Protein AF-A0AAV3YSV5-F1 (afdb_monomer)

Foldseek 3Di:
DCVPDVVLVVQLVVQLVVQLVVPPDDPDPVVNVVSNVCSNVVSCPVRPDDPQDDDPDPLDDPVLSV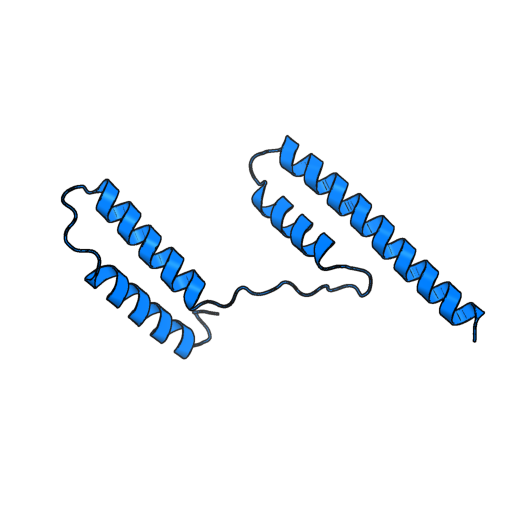LVVVLVVCPPPPVSNVVSVVVSVVSSVVSVVVVVVVVVVVVVVD

Radius of gyration: 22.0 Å; Cα contacts (8 Å, |Δi|>4): 54; chains: 1; bounding box: 45×30×64 Å

Secondary structure (DSSP, 8-state):
-TTT-HHHHHHHHHHHHHHHHHS---SSHHHHHHHHHHHHHHHHHHHS---PPPPSSTT--HHHHHHHH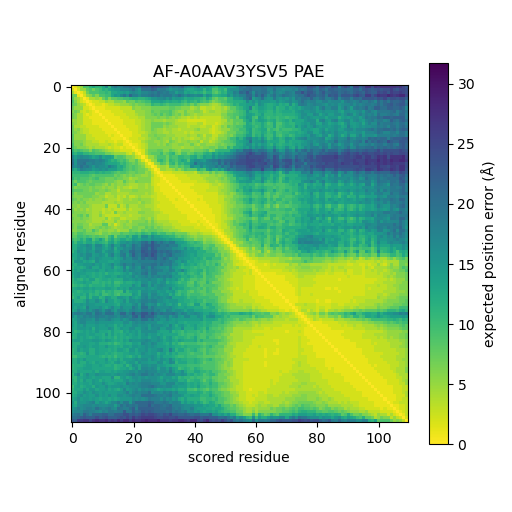HHHHTTT-HHHHHHHHHHHHHHHHHHHHHHHHHHHHHHHT-

Str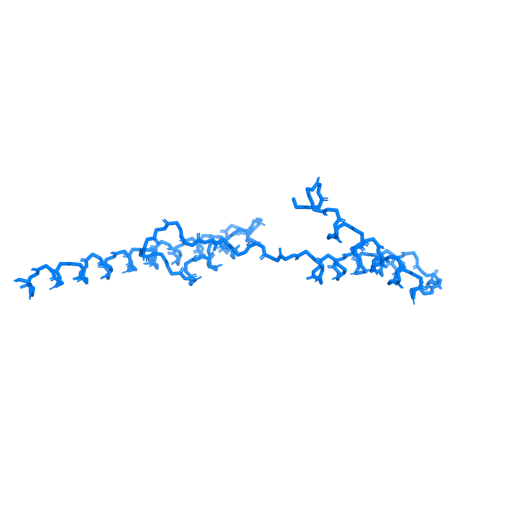ucture (mmCIF, N/CA/C/O backbone):
data_AF-A0AAV3YSV5-F1
#
_entry.id   AF-A0AAV3YSV5-F1
#
loop_
_atom_site.group_PDB
_atom_site.id
_atom_site.type_symbol
_atom_site.label_atom_id
_atom_site.label_alt_id
_atom_site.label_comp_id
_atom_site.label_asym_id
_atom_site.label_entity_id
_atom_site.label_seq_id
_atom_site.pdbx_PDB_ins_code
_atom_site.Cartn_x
_atom_site.Cartn_y
_atom_site.Cartn_z
_atom_site.occupancy
_atom_site.B_iso_or_equiv
_atom_site.auth_seq_id
_atom_site.auth_comp_id
_atom_site.auth_asym_id
_atom_site.auth_atom_id
_atom_site.pdbx_PDB_model_num
ATOM 1 N N . MET A 1 1 ? -1.281 -15.188 -7.408 1.00 56.19 1 MET A N 1
ATOM 2 C CA . MET A 1 1 ? -2.159 -14.420 -8.317 1.00 56.19 1 MET A CA 1
ATOM 3 C C . MET A 1 1 ? -1.900 -14.809 -9.767 1.00 56.19 1 MET A C 1
ATOM 5 O O . MET A 1 1 ? -2.629 -15.665 -10.239 1.00 56.19 1 MET A O 1
ATOM 9 N N . LEU A 1 2 ? -0.838 -14.340 -10.440 1.00 55.50 2 LEU A N 1
ATOM 10 C CA . LEU A 1 2 ? -0.535 -14.770 -11.827 1.00 55.50 2 LEU A CA 1
ATOM 11 C C . LEU A 1 2 ? -0.212 -16.269 -11.967 1.00 55.50 2 LEU A C 1
ATOM 13 O O . LEU A 1 2 ? -0.590 -16.896 -12.947 1.00 55.50 2 LEU A O 1
ATOM 17 N N . LYS A 1 3 ? 0.432 -16.870 -10.957 1.00 59.22 3 LYS A N 1
ATOM 18 C CA . LYS A 1 3 ? 0.690 -18.324 -10.905 1.00 59.22 3 LYS A CA 1
ATOM 19 C C . LYS A 1 3 ? -0.566 -19.170 -10.640 1.00 59.22 3 LYS A C 1
ATOM 21 O O . LYS A 1 3 ? -0.483 -20.387 -10.672 1.00 59.22 3 LYS A O 1
ATOM 26 N N . THR A 1 4 ? -1.69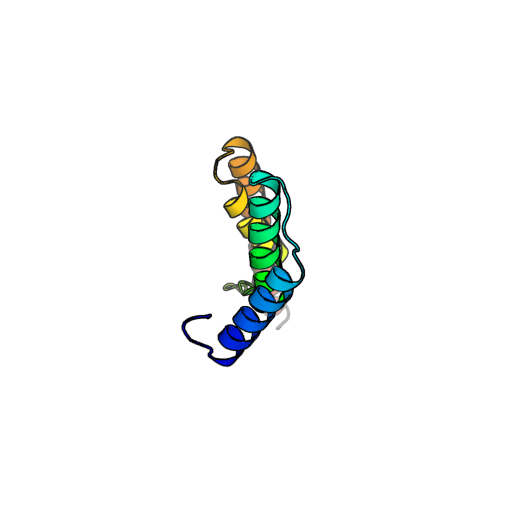1 -18.538 -10.303 1.00 66.31 4 THR A N 1
ATOM 27 C CA . THR A 1 4 ? -2.862 -19.205 -9.706 1.00 66.31 4 THR A CA 1
ATOM 28 C C . THR A 1 4 ? -4.150 -18.964 -10.495 1.00 66.31 4 THR A C 1
ATOM 30 O O . THR A 1 4 ? -5.071 -19.762 -10.391 1.00 66.31 4 THR A O 1
ATOM 33 N N . ASN A 1 5 ? -4.232 -17.878 -11.272 1.00 78.62 5 ASN A N 1
ATOM 34 C CA . ASN A 1 5 ? -5.407 -17.511 -12.058 1.00 78.62 5 ASN A CA 1
ATOM 35 C C . ASN A 1 5 ? -5.040 -17.427 -13.547 1.00 78.62 5 ASN A C 1
ATOM 37 O O . ASN A 1 5 ? -4.397 -16.473 -13.992 1.00 78.62 5 ASN A O 1
ATOM 41 N N . GLN A 1 6 ? -5.452 -18.452 -14.292 1.00 81.12 6 GLN A N 1
ATOM 42 C CA . GLN A 1 6 ? -5.137 -18.626 -15.707 1.00 81.12 6 GLN A CA 1
ATOM 43 C C . GLN A 1 6 ? -5.722 -17.506 -16.584 1.00 81.12 6 GLN A C 1
ATOM 45 O O . GLN A 1 6 ? -5.017 -16.968 -17.431 1.00 81.12 6 GLN A O 1
ATOM 50 N N . THR A 1 7 ? -6.943 -17.053 -16.304 1.00 84.44 7 THR A N 1
ATOM 51 C CA . THR A 1 7 ? -7.597 -15.973 -17.059 1.00 84.44 7 THR A CA 1
ATOM 52 C C . THR A 1 7 ? -6.879 -14.629 -16.911 1.00 84.44 7 THR A C 1
ATOM 54 O O . THR A 1 7 ? -6.737 -13.888 -17.879 1.00 84.44 7 THR A O 1
ATOM 57 N N . ILE A 1 8 ? -6.399 -14.299 -15.706 1.00 82.31 8 ILE A N 1
ATOM 58 C CA . ILE A 1 8 ? -5.607 -13.076 -15.472 1.00 82.31 8 ILE A CA 1
ATOM 59 C C . ILE A 1 8 ? -4.282 -13.156 -16.240 1.00 82.31 8 ILE A C 1
ATOM 61 O O . ILE A 1 8 ? -3.845 -12.168 -16.823 1.00 82.31 8 ILE A O 1
ATOM 65 N N . ARG A 1 9 ? -3.656 -14.337 -16.278 1.00 84.06 9 ARG A N 1
ATOM 66 C CA . ARG A 1 9 ? -2.407 -14.553 -17.014 1.00 84.06 9 ARG A CA 1
ATOM 67 C C . ARG A 1 9 ? -2.587 -14.353 -18.520 1.00 84.06 9 ARG A C 1
ATOM 69 O O . ARG A 1 9 ? -1.793 -13.639 -19.122 1.00 84.06 9 ARG A O 1
ATOM 76 N N . GLU A 1 10 ? -3.618 -14.954 -19.105 1.00 86.31 10 GLU A N 1
ATOM 77 C CA . GLU A 1 10 ? -3.909 -14.855 -20.542 1.00 86.31 10 GLU A CA 1
ATOM 78 C C . GLU A 1 10 ? -4.216 -13.407 -20.948 1.00 86.31 10 GLU A C 1
ATOM 80 O O . GLU A 1 10 ? -3.633 -12.897 -21.902 1.00 86.31 10 GLU A O 1
ATOM 85 N N . LYS A 1 11 ? -5.044 -12.699 -20.166 1.00 86.12 11 LYS A N 1
ATOM 86 C CA . LYS A 1 11 ? -5.339 -11.275 -20.401 1.00 86.12 11 LYS A CA 1
ATOM 87 C C . LYS A 1 11 ? -4.095 -10.395 -20.323 1.00 86.12 11 LYS A C 1
ATOM 89 O O . LYS A 1 11 ? -3.910 -9.531 -21.174 1.00 86.12 11 LYS A O 1
ATOM 94 N N . TYR A 1 12 ? -3.243 -10.621 -19.324 1.00 85.69 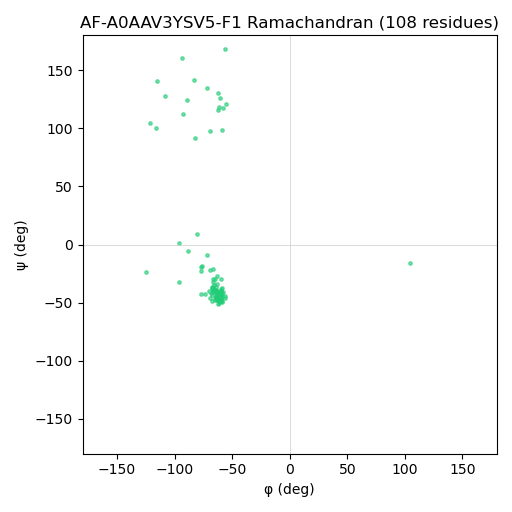12 TYR A N 1
ATOM 95 C CA . TYR A 1 12 ? -1.990 -9.885 -19.173 1.00 85.69 12 TYR A CA 1
ATOM 96 C C . TYR A 1 12 ? -1.064 -10.116 -20.370 1.00 85.69 12 TYR A C 1
ATOM 98 O O . TYR A 1 12 ? -0.528 -9.159 -20.917 1.00 85.69 12 TYR A O 1
ATOM 106 N N . GLN A 1 13 ? -0.922 -11.367 -20.814 1.00 86.94 13 GLN A N 1
ATOM 107 C CA . GLN A 1 13 ? -0.081 -11.710 -21.959 1.00 86.94 13 GLN A CA 1
ATOM 108 C C . GLN A 1 13 ? -0.566 -11.040 -23.250 1.00 86.94 13 GLN A C 1
ATOM 110 O O . GLN A 1 13 ? 0.248 -10.461 -23.962 1.00 86.94 13 GLN A O 1
ATOM 115 N N . ILE A 1 14 ? -1.875 -11.067 -23.521 1.00 87.62 14 ILE A N 1
ATOM 116 C CA . ILE A 1 14 ? -2.460 -10.400 -24.693 1.00 87.62 14 ILE A CA 1
ATOM 117 C C . ILE A 1 14 ? -2.222 -8.888 -24.628 1.00 87.62 14 ILE A C 1
ATOM 119 O O . ILE A 1 14 ? -1.800 -8.292 -25.612 1.00 87.62 14 ILE A O 1
ATOM 123 N N . LEU A 1 15 ? -2.443 -8.257 -23.471 1.00 86.75 15 LEU A N 1
ATOM 124 C CA . LEU A 1 15 ? -2.263 -6.809 -23.329 1.00 86.75 15 LEU A CA 1
ATOM 125 C C . LEU A 1 15 ? -0.805 -6.372 -23.472 1.00 86.75 15 LEU A C 1
ATOM 127 O O . LEU A 1 15 ? -0.549 -5.368 -24.129 1.00 86.75 15 LEU A O 1
ATOM 131 N N . VAL A 1 16 ? 0.147 -7.120 -22.906 1.00 86.12 16 VAL A N 1
ATOM 132 C CA . VAL A 1 16 ? 1.579 -6.844 -23.103 1.00 86.12 16 VAL A CA 1
ATOM 133 C C . VAL A 1 16 ? 1.950 -6.992 -24.574 1.00 86.12 16 VAL A C 1
ATOM 135 O O . VAL A 1 16 ? 2.606 -6.105 -25.107 1.00 86.12 16 VAL A O 1
ATOM 138 N N . GLN A 1 17 ? 1.503 -8.065 -25.233 1.00 85.06 17 GLN A N 1
ATOM 139 C CA . GLN A 1 17 ? 1.795 -8.301 -26.645 1.00 85.06 17 GLN A CA 1
ATOM 140 C C . GLN A 1 17 ? 1.240 -7.176 -27.526 1.00 85.06 17 GLN A C 1
ATOM 142 O O . GLN A 1 17 ? 1.987 -6.585 -28.295 1.00 85.06 17 GLN A O 1
ATOM 147 N N . ASN A 1 18 ? -0.029 -6.803 -27.339 1.00 84.94 18 ASN A N 1
ATOM 148 C CA . ASN A 1 18 ? -0.661 -5.719 -28.091 1.00 84.94 18 ASN A CA 1
ATOM 149 C C . ASN A 1 18 ? 0.042 -4.373 -27.866 1.00 84.94 18 ASN A C 1
ATOM 151 O O . ASN A 1 18 ? 0.232 -3.608 -28.808 1.00 84.94 18 ASN A O 1
ATOM 155 N N . LYS A 1 19 ? 0.426 -4.065 -26.618 1.00 81.50 19 LYS A N 1
ATOM 156 C CA . LYS A 1 19 ? 1.160 -2.831 -26.306 1.00 81.50 19 LYS A CA 1
ATOM 157 C C . LYS A 1 19 ? 2.551 -2.838 -26.919 1.00 81.50 19 LYS A C 1
ATOM 159 O O . LYS A 1 19 ? 2.979 -1.809 -27.413 1.00 81.50 19 LYS A O 1
ATOM 164 N N . PHE A 1 20 ? 3.230 -3.979 -26.914 1.00 80.88 20 PHE A N 1
ATOM 165 C CA . PHE A 1 20 ? 4.550 -4.113 -27.514 1.00 80.88 20 PHE A CA 1
ATOM 166 C C . PHE A 1 20 ? 4.504 -4.008 -29.042 1.00 80.88 20 PHE A C 1
ATOM 168 O O . PHE A 1 20 ? 5.312 -3.299 -29.616 1.00 80.88 20 PHE A O 1
ATOM 175 N N . GLU A 1 21 ? 3.521 -4.621 -29.700 1.00 81.00 21 GLU A N 1
ATOM 176 C CA . GLU A 1 21 ? 3.320 -4.494 -31.152 1.00 81.00 21 GLU A CA 1
ATOM 177 C C . GLU A 1 21 ? 2.957 -3.062 -31.581 1.00 81.00 21 GLU A C 1
ATOM 179 O O . GLU A 1 21 ? 3.292 -2.642 -32.686 1.00 81.00 21 GLU A O 1
ATOM 184 N N . ALA A 1 22 ? 2.292 -2.296 -30.710 1.00 76.12 22 ALA A N 1
ATOM 185 C CA . ALA A 1 22 ? 1.991 -0.883 -30.942 1.00 76.12 22 ALA A CA 1
ATOM 186 C C . ALA A 1 22 ? 3.204 0.044 -30.728 1.00 76.12 22 ALA A C 1
ATOM 188 O O . ALA A 1 22 ? 3.203 1.181 -31.206 1.00 76.12 22 ALA A O 1
ATOM 189 N N . LEU A 1 23 ? 4.230 -0.422 -30.012 1.00 71.81 23 LEU A N 1
ATOM 190 C CA . LEU A 1 23 ? 5.504 0.267 -29.867 1.00 71.81 23 LEU A CA 1
ATOM 191 C C . LEU A 1 23 ? 6.348 -0.066 -31.102 1.00 71.81 23 LEU A C 1
ATOM 193 O O . LEU A 1 23 ? 7.037 -1.078 -31.138 1.00 71.81 23 LEU A O 1
ATOM 197 N N . GLY A 1 24 ? 6.253 0.767 -32.140 1.00 69.06 24 GLY A N 1
ATOM 198 C CA . GLY A 1 24 ? 7.101 0.636 -33.330 1.00 69.06 24 GLY A CA 1
ATOM 199 C C . GLY A 1 24 ? 8.598 0.675 -32.993 1.00 69.06 24 GLY A C 1
ATOM 200 O O . GLY A 1 24 ? 8.984 1.045 -31.881 1.00 69.06 24 GLY A O 1
ATOM 201 N N . ASP A 1 25 ? 9.443 0.322 -33.965 1.00 69.31 25 ASP A N 1
ATOM 202 C CA . ASP A 1 25 ? 10.900 0.319 -33.806 1.00 69.31 25 ASP A CA 1
ATOM 203 C C . ASP A 1 25 ? 11.404 1.726 -33.440 1.00 69.31 25 ASP A C 1
ATOM 205 O O . ASP A 1 25 ? 11.554 2.599 -34.294 1.00 69.31 25 ASP A O 1
ATOM 209 N N . ALA A 1 26 ? 11.643 1.972 -32.150 1.00 66.38 26 ALA A N 1
ATOM 210 C CA . ALA A 1 26 ? 12.318 3.187 -31.717 1.00 66.38 26 ALA A CA 1
ATOM 211 C C . ALA A 1 26 ? 13.801 3.080 -32.098 1.00 66.38 26 ALA A C 1
ATOM 213 O O . ALA A 1 26 ? 14.420 2.040 -31.881 1.00 66.38 26 ALA A O 1
ATOM 214 N N . GLU A 1 27 ? 14.374 4.144 -32.661 1.00 67.12 27 GLU A N 1
ATOM 215 C CA . GLU A 1 27 ? 15.771 4.154 -33.126 1.00 67.12 27 GLU A CA 1
ATOM 216 C C . GLU A 1 27 ? 16.786 4.110 -31.968 1.00 67.12 27 GLU A C 1
ATOM 218 O O . GLU A 1 27 ? 17.929 3.694 -32.154 1.00 67.12 27 GLU A O 1
ATOM 223 N N . GLU A 1 28 ? 16.368 4.508 -30.762 1.00 81.12 28 GLU A N 1
ATOM 224 C CA . GLU A 1 28 ? 17.216 4.614 -29.574 1.00 81.12 28 GLU A CA 1
ATOM 225 C C . GLU A 1 28 ? 16.908 3.509 -28.549 1.00 81.12 28 GLU A C 1
ATOM 227 O O . GLU A 1 28 ? 15.762 3.321 -28.130 1.00 81.12 28 GLU A O 1
ATOM 232 N N . VAL A 1 29 ? 17.949 2.793 -28.111 1.00 81.38 29 VAL A N 1
ATOM 233 C CA . VAL A 1 29 ? 17.857 1.636 -27.200 1.00 81.38 29 VAL A CA 1
ATOM 234 C C . VAL A 1 29 ? 17.255 2.020 -25.842 1.00 81.38 29 VAL A C 1
ATOM 236 O O . VAL A 1 29 ? 16.399 1.303 -25.323 1.00 81.38 29 VAL A O 1
ATOM 239 N N . GLU A 1 30 ? 17.632 3.168 -25.279 1.00 84.94 30 GLU A N 1
ATOM 240 C CA . GLU A 1 30 ? 17.046 3.701 -24.043 1.00 84.94 30 GLU A CA 1
ATOM 241 C C . GLU A 1 30 ? 15.538 3.944 -24.174 1.00 84.94 30 GLU A C 1
ATOM 243 O O . GLU A 1 30 ? 14.770 3.618 -23.264 1.00 84.94 30 GLU A O 1
ATOM 248 N N . GLN A 1 31 ? 15.096 4.460 -25.322 1.00 81.25 31 GLN A N 1
ATOM 249 C CA . GLN A 1 31 ? 13.680 4.697 -25.575 1.00 81.25 31 GLN A CA 1
ATOM 250 C C . GLN A 1 31 ? 12.921 3.376 -25.743 1.00 81.25 31 GLN A C 1
ATOM 252 O O . GLN A 1 31 ? 11.822 3.232 -25.207 1.00 81.25 31 GLN A O 1
ATOM 257 N N . GLN A 1 32 ? 13.512 2.385 -26.421 1.00 80.75 32 GLN 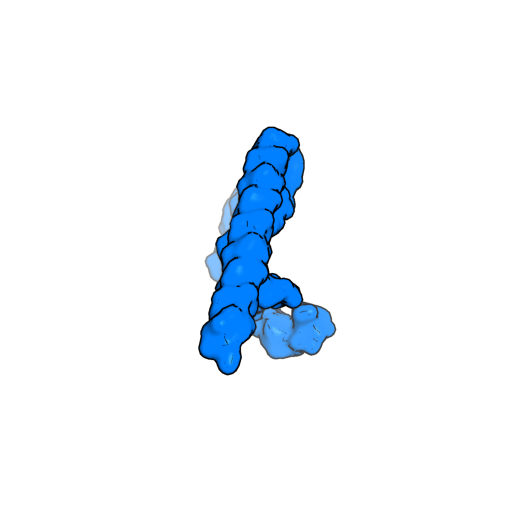A N 1
ATOM 258 C CA . GLN A 1 32 ? 12.957 1.027 -26.500 1.00 80.75 32 GLN A CA 1
ATOM 259 C C . GLN A 1 32 ? 12.794 0.408 -25.109 1.00 80.75 32 GLN A C 1
ATOM 261 O O . GLN A 1 32 ? 11.764 -0.200 -24.812 1.00 80.75 32 GLN A O 1
ATOM 266 N N . TRP A 1 33 ? 13.786 0.589 -24.236 1.00 85.19 33 TRP A N 1
ATOM 267 C CA . TRP A 1 33 ? 13.745 0.072 -22.874 1.00 85.19 33 TRP A CA 1
ATOM 268 C C . TRP A 1 33 ? 12.645 0.724 -22.033 1.00 85.19 33 TRP A C 1
ATOM 270 O O . TRP A 1 33 ? 11.885 0.017 -21.364 1.00 85.19 33 TRP A O 1
ATOM 280 N N . GLU A 1 34 ? 12.514 2.052 -22.079 1.00 86.69 34 GLU A N 1
ATOM 281 C CA . GLU A 1 34 ? 11.475 2.735 -21.304 1.00 86.69 34 GLU A CA 1
ATOM 282 C C . GLU A 1 34 ? 10.073 2.406 -21.835 1.00 86.69 34 GLU A C 1
ATOM 284 O O . GLU A 1 34 ? 9.159 2.169 -21.043 1.00 86.69 34 GLU A O 1
ATOM 289 N N . ASN A 1 35 ? 9.923 2.278 -23.155 1.00 83.94 35 ASN A N 1
ATOM 290 C CA . ASN A 1 35 ? 8.689 1.828 -23.799 1.00 83.94 35 ASN A CA 1
ATOM 291 C C . ASN A 1 35 ? 8.308 0.397 -23.382 1.00 83.94 35 ASN A C 1
ATOM 293 O O . ASN A 1 35 ? 7.162 0.113 -23.035 1.00 83.94 35 AS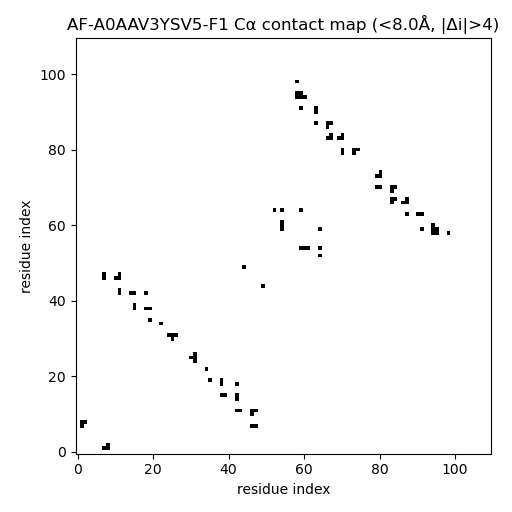N A O 1
ATOM 297 N N . PHE A 1 36 ? 9.274 -0.521 -23.364 1.00 83.88 36 PHE A N 1
ATOM 298 C CA . PHE A 1 36 ? 9.051 -1.893 -22.912 1.00 83.88 36 PHE A CA 1
ATOM 299 C C . PHE A 1 36 ? 8.609 -1.942 -21.445 1.00 83.88 36 PHE A C 1
ATOM 301 O O . PHE A 1 36 ? 7.643 -2.618 -21.074 1.00 83.88 36 PHE A O 1
ATOM 308 N N . LYS A 1 37 ? 9.304 -1.186 -20.596 1.00 89.38 37 LYS A N 1
ATOM 309 C CA . LYS A 1 37 ? 9.013 -1.092 -19.169 1.00 89.38 37 LYS A CA 1
ATOM 310 C C . LYS A 1 37 ? 7.628 -0.500 -18.913 1.00 89.38 37 LYS A C 1
ATOM 312 O O . LYS A 1 37 ? 6.898 -1.038 -18.077 1.00 89.38 37 LYS A O 1
ATOM 317 N N . SER A 1 38 ? 7.246 0.564 -19.618 1.00 87.75 38 SER A N 1
ATOM 318 C CA . SER A 1 38 ? 5.923 1.176 -19.470 1.00 87.75 38 SER A CA 1
ATOM 319 C C . SER A 1 38 ? 4.816 0.214 -19.902 1.00 87.75 38 SER A C 1
ATOM 321 O O . SER A 1 38 ? 3.880 -0.001 -19.132 1.00 87.75 38 SER A O 1
ATOM 323 N N . ALA A 1 39 ? 4.967 -0.478 -21.036 1.00 87.94 39 ALA A N 1
ATOM 324 C CA . ALA A 1 39 ? 4.000 -1.470 -21.508 1.00 87.94 39 ALA A CA 1
ATOM 325 C C . ALA A 1 39 ? 3.732 -2.572 -20.468 1.00 87.94 39 ALA A C 1
ATOM 327 O O . ALA A 1 39 ? 2.574 -2.900 -20.190 1.00 87.94 39 ALA A O 1
ATOM 328 N N . ILE A 1 40 ? 4.790 -3.098 -19.841 1.00 87.75 40 ILE A N 1
ATOM 329 C CA . ILE A 1 40 ? 4.688 -4.090 -18.761 1.00 87.75 40 ILE A CA 1
ATOM 330 C C . ILE A 1 40 ? 3.943 -3.527 -17.552 1.00 87.75 40 ILE A C 1
ATOM 332 O O . ILE A 1 40 ? 3.012 -4.161 -17.047 1.00 87.75 40 ILE A O 1
ATOM 336 N N . ILE A 1 41 ? 4.352 -2.352 -17.065 1.00 87.75 41 ILE A N 1
ATOM 337 C CA . ILE A 1 41 ? 3.785 -1.748 -15.852 1.00 87.75 41 ILE A CA 1
ATOM 338 C C . ILE A 1 41 ? 2.306 -1.428 -16.060 1.00 87.75 41 ILE A C 1
ATOM 340 O O . ILE A 1 41 ? 1.477 -1.724 -15.196 1.00 87.75 41 ILE A O 1
ATOM 344 N N . GLU A 1 42 ? 1.958 -0.862 -17.210 1.00 86.94 42 GLU A N 1
ATOM 345 C CA . GLU A 1 42 ? 0.586 -0.492 -17.507 1.00 86.94 42 GLU A CA 1
ATOM 346 C C . GLU A 1 42 ? -0.307 -1.725 -17.668 1.00 86.94 42 GLU A C 1
ATOM 348 O O . GLU A 1 42 ? -1.352 -1.795 -17.020 1.00 86.94 42 GLU A O 1
ATOM 353 N N . ALA A 1 43 ? 0.110 -2.724 -18.457 1.00 86.94 43 ALA A N 1
ATOM 354 C CA . ALA A 1 43 ? -0.639 -3.976 -18.599 1.00 86.94 43 ALA A CA 1
ATOM 355 C C . ALA A 1 43 ? -0.823 -4.679 -17.244 1.00 86.94 43 ALA A C 1
ATOM 357 O O . ALA A 1 43 ? -1.890 -5.221 -16.947 1.00 86.94 43 ALA A O 1
ATOM 358 N N . ALA A 1 44 ? 0.195 -4.632 -16.379 1.00 84.88 44 ALA A N 1
ATOM 359 C CA . ALA A 1 44 ? 0.106 -5.175 -15.031 1.00 84.88 44 ALA A CA 1
ATOM 360 C C . ALA A 1 44 ? -0.929 -4.412 -14.196 1.00 84.88 44 ALA A C 1
ATOM 362 O O . ALA A 1 44 ? -1.745 -5.037 -13.523 1.00 84.88 44 ALA A O 1
ATOM 363 N N . SER A 1 45 ? -0.926 -3.079 -14.250 1.00 84.19 45 SER A N 1
ATOM 364 C CA . SER A 1 45 ? -1.865 -2.245 -13.493 1.00 84.19 45 SER A CA 1
ATOM 365 C C . SER A 1 45 ? -3.323 -2.388 -13.943 1.00 84.19 45 SER A C 1
ATOM 367 O O . SER A 1 45 ? -4.223 -2.249 -13.116 1.00 84.19 45 SER A O 1
ATOM 369 N N . GLU A 1 46 ? -3.548 -2.700 -15.221 1.00 84.44 46 GLU A N 1
ATOM 370 C CA . GLU A 1 46 ? -4.875 -2.911 -15.801 1.00 84.44 46 GLU A CA 1
ATOM 371 C C . GLU A 1 46 ? -5.446 -4.287 -15.435 1.00 84.44 46 GLU A C 1
ATOM 373 O O . GLU A 1 46 ? -6.620 -4.418 -15.088 1.00 84.44 46 GLU A O 1
ATOM 378 N N . VAL A 1 47 ? -4.611 -5.328 -15.481 1.00 84.00 47 VAL A N 1
ATOM 379 C CA . VAL A 1 47 ? -5.075 -6.718 -15.364 1.00 84.00 47 VAL A CA 1
ATOM 380 C C . VAL A 1 47 ? -4.969 -7.266 -13.950 1.00 84.00 47 VAL A C 1
ATOM 382 O O . VAL A 1 47 ? -5.770 -8.115 -13.553 1.00 84.00 47 VAL A O 1
ATOM 385 N N . ILE A 1 48 ? -3.972 -6.827 -13.182 1.00 82.75 48 ILE A N 1
ATOM 386 C CA . ILE A 1 48 ? -3.703 -7.358 -11.849 1.00 82.75 48 ILE A CA 1
ATOM 387 C C . ILE A 1 48 ? -4.442 -6.490 -10.829 1.00 82.75 48 ILE A C 1
ATOM 389 O O . ILE A 1 48 ? -4.057 -5.341 -10.602 1.00 82.75 48 ILE A O 1
ATOM 393 N N . PRO A 1 49 ? -5.473 -7.025 -10.146 1.00 77.12 49 PRO A N 1
ATOM 394 C CA . PRO A 1 49 ? -6.174 -6.265 -9.128 1.00 77.12 49 PRO A CA 1
ATOM 395 C C . PRO A 1 49 ? -5.205 -5.909 -8.004 1.00 77.12 49 PRO A C 1
ATOM 397 O O . PRO A 1 49 ? -4.521 -6.785 -7.460 1.00 77.12 49 PRO A O 1
ATOM 400 N N . LYS A 1 50 ? -5.180 -4.634 -7.607 1.00 73.19 50 LYS A N 1
ATOM 401 C CA . LYS A 1 50 ? -4.476 -4.225 -6.390 1.00 73.19 50 LYS A CA 1
ATOM 402 C C . LYS A 1 50 ? -5.134 -4.925 -5.204 1.00 73.19 50 LYS A C 1
ATOM 404 O O . LYS A 1 50 ? -6.310 -4.702 -4.911 1.00 73.19 50 LYS A O 1
ATOM 409 N N . VAL A 1 51 ? -4.384 -5.793 -4.528 1.00 71.31 51 VAL A N 1
ATOM 410 C CA . VAL A 1 51 ? -4.854 -6.442 -3.302 1.00 71.31 51 VAL A CA 1
ATOM 411 C C . VAL A 1 51 ? -4.934 -5.369 -2.227 1.00 71.31 51 VAL A C 1
ATOM 413 O O . VAL A 1 51 ? -3.928 -5.022 -1.614 1.00 71.31 51 VAL A O 1
ATOM 416 N N . LYS A 1 52 ? -6.136 -4.830 -2.001 1.00 66.44 52 LYS A N 1
ATOM 417 C CA . LYS A 1 52 ? -6.378 -3.942 -0.865 1.00 66.44 52 LYS A CA 1
ATOM 418 C C . LYS A 1 52 ? -6.111 -4.737 0.406 1.00 66.44 52 LYS A C 1
ATOM 420 O O . LYS A 1 52 ? -6.765 -5.754 0.659 1.00 66.44 52 LYS A O 1
ATOM 425 N N . ARG A 1 53 ? -5.130 -4.299 1.195 1.00 68.25 53 ARG A N 1
ATOM 426 C CA . ARG A 1 53 ? -4.934 -4.841 2.539 1.00 68.25 53 ARG A CA 1
ATOM 427 C C . ARG A 1 53 ? -6.204 -4.550 3.327 1.00 68.25 53 ARG A C 1
ATOM 429 O O . ARG A 1 53 ? -6.670 -3.419 3.346 1.00 68.25 53 ARG A O 1
ATOM 436 N N . LYS A 1 54 ? -6.797 -5.581 3.923 1.00 70.44 54 LYS A N 1
ATOM 437 C CA . LYS A 1 54 ? -7.951 -5.403 4.806 1.00 70.44 54 LYS A CA 1
ATOM 438 C C . LYS A 1 54 ? -7.454 -5.026 6.194 1.00 70.44 54 LYS A C 1
ATOM 440 O O . LYS A 1 54 ? -6.456 -5.583 6.659 1.00 70.44 54 LYS A O 1
ATOM 445 N N . ALA A 1 55 ? -8.172 -4.127 6.860 1.00 79.12 55 ALA A N 1
ATOM 446 C CA . ALA A 1 55 ? -7.973 -3.874 8.276 1.00 79.12 55 ALA A CA 1
ATOM 447 C C . ALA A 1 55 ? -8.178 -5.187 9.044 1.00 79.12 55 ALA A C 1
ATOM 449 O O . ALA A 1 55 ? -9.249 -5.787 9.000 1.00 79.12 55 ALA A O 1
ATOM 450 N N . GLN A 1 56 ? -7.130 -5.665 9.715 1.00 79.94 56 GLN A N 1
ATOM 451 C CA . GLN A 1 56 ? -7.222 -6.871 10.545 1.00 79.94 56 GLN A CA 1
ATOM 452 C C . GLN A 1 56 ? -7.912 -6.599 11.885 1.00 79.94 56 GLN A C 1
ATOM 454 O O . GLN A 1 56 ? -8.426 -7.516 12.516 1.00 79.94 56 GLN A O 1
ATOM 459 N N . GLN A 1 57 ? -7.907 -5.341 12.327 1.00 86.69 57 GLN A N 1
ATOM 460 C CA . GLN A 1 57 ? -8.432 -4.911 13.616 1.00 86.69 57 GLN A CA 1
ATOM 461 C C . GLN A 1 57 ? -9.630 -3.988 13.406 1.00 86.69 57 GLN A C 1
ATOM 463 O O . GLN A 1 57 ? -9.599 -3.140 12.519 1.00 86.69 57 GLN A O 1
ATOM 468 N N . LYS A 1 58 ? -10.665 -4.123 14.245 1.00 88.06 58 LYS A N 1
ATOM 469 C CA . LYS A 1 58 ? -11.925 -3.360 14.121 1.00 88.06 58 LYS A CA 1
ATOM 470 C C . LYS A 1 58 ? -11.751 -1.846 14.285 1.00 88.06 58 LYS A C 1
ATOM 472 O O . LYS A 1 58 ? -12.542 -1.088 13.748 1.00 88.06 58 LYS A O 1
ATOM 477 N N . TRP A 1 59 ? -10.724 -1.431 15.021 1.00 90.38 59 TRP A N 1
ATOM 478 C CA . TRP A 1 59 ? -10.381 -0.029 15.264 1.00 90.38 59 TRP A CA 1
ATOM 479 C C . TRP A 1 59 ? -9.456 0.565 14.194 1.00 90.38 59 TRP A C 1
ATOM 481 O O . TRP A 1 59 ? -9.125 1.745 14.254 1.00 90.38 59 TRP A O 1
ATOM 491 N N . MET A 1 60 ? -8.972 -0.240 13.243 1.00 88.38 60 MET A N 1
ATOM 492 C CA . MET A 1 60 ? -8.005 0.217 12.251 1.00 88.38 60 MET A CA 1
ATOM 493 C C . MET A 1 60 ? -8.726 0.789 11.032 1.00 88.38 60 MET A C 1
ATOM 495 O O . MET A 1 60 ? -9.547 0.115 10.414 1.00 88.38 60 MET A O 1
ATOM 499 N N . THR A 1 61 ? -8.400 2.032 10.691 1.00 89.44 61 THR A N 1
ATOM 500 C CA . THR A 1 61 ? -9.015 2.780 9.591 1.00 89.44 61 THR A CA 1
ATOM 501 C C . THR A 1 61 ? -8.220 2.637 8.292 1.00 89.44 61 THR A C 1
ATOM 503 O O . THR A 1 61 ? -7.026 2.322 8.304 1.00 89.44 61 THR A O 1
ATOM 506 N N . ASP A 1 62 ? -8.863 2.926 7.157 1.00 87.38 62 ASP A N 1
ATOM 507 C CA . ASP A 1 62 ? -8.196 2.963 5.847 1.00 87.38 62 ASP A CA 1
ATOM 508 C C . ASP A 1 62 ? -7.062 4.003 5.801 1.00 87.38 62 ASP A C 1
ATOM 510 O O . ASP A 1 62 ? -6.052 3.796 5.132 1.00 87.38 62 ASP A O 1
ATOM 514 N N . GLU A 1 63 ? -7.178 5.091 6.569 1.00 89.38 63 GLU A N 1
ATOM 515 C CA . GLU A 1 63 ? -6.119 6.096 6.715 1.00 89.38 63 GLU A CA 1
ATOM 516 C C . GLU A 1 63 ? -4.835 5.481 7.295 1.00 89.38 63 GLU A C 1
ATOM 518 O O . GLU A 1 63 ? -3.746 5.688 6.757 1.00 89.38 63 GLU A O 1
ATOM 523 N N . ILE A 1 64 ? -4.955 4.671 8.354 1.00 91.81 64 ILE A N 1
ATOM 524 C CA . ILE A 1 64 ? -3.813 3.974 8.963 1.00 91.81 64 ILE A CA 1
ATOM 525 C C . ILE A 1 64 ? -3.181 3.006 7.959 1.00 91.81 64 ILE A C 1
ATOM 527 O O . ILE A 1 64 ? -1.955 2.936 7.857 1.00 91.81 64 ILE A O 1
ATOM 531 N N . LEU A 1 65 ? -4.002 2.271 7.205 1.00 91.00 65 LEU A N 1
ATOM 532 C CA . LEU A 1 65 ? -3.520 1.326 6.196 1.00 91.00 65 LEU A CA 1
ATOM 533 C C . LEU A 1 65 ? -2.726 2.028 5.090 1.00 91.00 65 LEU A C 1
ATOM 535 O O . LEU A 1 65 ? -1.641 1.561 4.737 1.00 91.00 65 LEU A O 1
ATOM 539 N N . ASN A 1 66 ? -3.222 3.165 4.602 1.00 90.44 66 ASN A N 1
ATOM 540 C CA . ASN A 1 66 ? -2.539 3.969 3.591 1.00 90.44 66 ASN A CA 1
ATOM 541 C C . ASN A 1 66 ? -1.207 4.521 4.118 1.00 90.44 66 ASN A C 1
ATOM 543 O O . ASN A 1 66 ? -0.190 4.423 3.435 1.00 90.44 66 ASN A O 1
ATOM 547 N N . LEU A 1 67 ? -1.169 5.019 5.361 1.00 92.06 67 LEU A N 1
ATOM 548 C CA . LEU A 1 67 ? 0.074 5.489 5.986 1.00 92.06 67 LEU A CA 1
ATOM 549 C C . LEU A 1 67 ? 1.096 4.358 6.176 1.00 92.06 67 LEU A C 1
ATOM 551 O O . LEU A 1 67 ? 2.299 4.563 6.010 1.00 92.06 67 LEU A O 1
ATOM 555 N N . MET A 1 68 ? 0.647 3.143 6.505 1.00 89.75 68 MET A N 1
ATOM 556 C CA . MET A 1 68 ? 1.530 1.974 6.578 1.00 89.75 68 MET A CA 1
ATOM 557 C C . MET A 1 68 ? 2.108 1.594 5.209 1.00 89.75 68 MET A C 1
ATOM 559 O O . MET A 1 68 ? 3.250 1.134 5.140 1.00 89.75 68 MET A O 1
ATOM 563 N N . GLU A 1 69 ? 1.336 1.769 4.137 1.00 89.69 69 GLU A N 1
ATOM 564 C CA . GLU A 1 69 ? 1.785 1.538 2.764 1.00 89.69 69 GLU A CA 1
ATOM 565 C C . GLU A 1 69 ? 2.808 2.601 2.338 1.00 89.69 69 GLU A C 1
ATOM 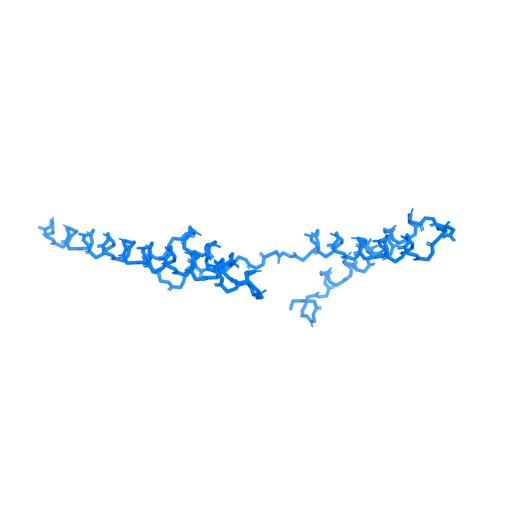567 O O . GLU A 1 69 ? 3.901 2.253 1.889 1.00 89.69 69 GLU A O 1
ATOM 572 N N . GLU A 1 70 ? 2.529 3.879 2.615 1.00 89.81 70 GLU A N 1
ATOM 573 C CA . GLU A 1 70 ? 3.457 4.989 2.374 1.00 89.81 70 GLU A CA 1
ATOM 574 C C . GLU A 1 70 ? 4.782 4.799 3.127 1.00 89.81 70 GLU A C 1
ATOM 576 O O . GLU A 1 70 ? 5.861 5.003 2.565 1.00 89.81 70 GLU A O 1
ATOM 581 N N . ARG A 1 71 ? 4.721 4.319 4.377 1.00 91.69 71 ARG A N 1
ATOM 582 C CA . ARG A 1 71 ? 5.912 3.979 5.165 1.00 91.69 71 ARG A CA 1
ATOM 583 C C . ARG A 1 71 ? 6.760 2.907 4.480 1.00 91.69 71 ARG A C 1
ATOM 585 O O . ARG A 1 71 ? 7.982 3.001 4.503 1.00 91.69 71 ARG A O 1
ATOM 592 N N . GLY A 1 72 ? 6.125 1.900 3.875 1.00 87.19 72 GLY A N 1
ATOM 593 C CA . GLY A 1 72 ? 6.813 0.853 3.115 1.00 87.19 72 GLY A CA 1
ATOM 594 C C . GLY A 1 72 ? 7.484 1.377 1.842 1.00 87.19 72 GLY A C 1
ATOM 595 O O . GLY A 1 72 ? 8.546 0.891 1.465 1.00 87.19 72 GLY A O 1
ATOM 596 N N . CYS A 1 73 ? 6.913 2.403 1.210 1.00 88.31 73 CYS A N 1
ATOM 597 C CA . CYS A 1 73 ? 7.507 3.073 0.051 1.00 88.31 73 CYS A CA 1
ATOM 598 C C . CYS A 1 73 ? 8.656 4.024 0.423 1.00 88.31 73 CYS A C 1
ATOM 600 O O . CYS A 1 73 ? 9.460 4.373 -0.436 1.00 88.31 73 CYS A O 1
ATOM 602 N N . ALA A 1 74 ? 8.766 4.438 1.688 1.00 88.62 74 ALA A N 1
ATOM 603 C CA . ALA A 1 74 ? 9.842 5.305 2.177 1.00 88.62 74 ALA A CA 1
ATOM 604 C C . ALA A 1 74 ? 11.162 4.559 2.471 1.00 88.62 74 ALA A C 1
ATOM 606 O O . ALA A 1 74 ? 12.090 5.146 3.033 1.00 88.62 74 ALA A O 1
ATOM 607 N N . ASN A 1 75 ? 11.268 3.278 2.097 1.00 74.12 75 ASN A N 1
ATOM 608 C CA . ASN A 1 75 ? 12.497 2.499 2.231 1.00 74.12 75 ASN A CA 1
ATOM 609 C C . ASN A 1 75 ? 13.659 3.209 1.510 1.00 74.12 75 ASN A C 1
ATOM 611 O O . ASN A 1 75 ? 13.592 3.462 0.311 1.00 74.12 75 ASN A O 1
ATOM 615 N N . GLY A 1 76 ? 14.719 3.543 2.251 1.00 81.25 76 GLY A N 1
ATOM 616 C CA . GLY A 1 76 ? 15.886 4.275 1.737 1.00 81.25 76 GLY A CA 1
ATOM 617 C C . GLY A 1 76 ? 15.959 5.749 2.151 1.00 81.25 76 GLY A C 1
ATOM 618 O O . GLY A 1 76 ? 17.042 6.323 2.105 1.00 81.25 76 GLY A O 1
ATOM 619 N N . ASN A 1 77 ? 14.867 6.349 2.643 1.00 91.12 77 ASN A N 1
ATOM 620 C CA . ASN A 1 77 ? 14.892 7.672 3.274 1.00 91.12 77 ASN A CA 1
ATOM 621 C C . ASN A 1 77 ? 14.495 7.559 4.753 1.00 91.12 77 ASN A C 1
ATOM 623 O O . ASN A 1 77 ? 13.314 7.481 5.097 1.00 91.12 77 ASN A O 1
ATOM 627 N N . LYS A 1 78 ? 15.506 7.559 5.629 1.00 92.88 78 LYS A N 1
ATOM 628 C CA . LYS A 1 78 ? 15.329 7.372 7.076 1.00 92.88 78 LYS A CA 1
ATOM 629 C C . LYS A 1 78 ? 14.441 8.447 7.704 1.00 92.88 78 LYS A C 1
ATOM 631 O O . LYS A 1 78 ? 13.553 8.117 8.481 1.00 92.88 78 LYS A O 1
ATOM 636 N N . GLU A 1 79 ? 14.648 9.710 7.346 1.00 93.44 79 GLU A N 1
ATOM 637 C CA . GLU A 1 79 ? 13.893 10.824 7.920 1.00 93.44 79 GLU A CA 1
ATOM 638 C C . GLU A 1 79 ? 12.409 10.733 7.548 1.00 93.44 79 GLU A C 1
ATOM 640 O O . GLU A 1 79 ? 11.536 10.773 8.418 1.00 93.44 79 GLU A O 1
ATOM 645 N N . LYS A 1 80 ? 12.114 10.506 6.263 1.00 92.81 80 LYS A N 1
ATOM 646 C CA . LYS A 1 80 ? 10.739 10.324 5.786 1.00 92.81 80 LYS A CA 1
ATOM 647 C C . LYS A 1 80 ? 10.079 9.108 6.440 1.00 92.81 80 LYS A C 1
ATOM 649 O O . LYS A 1 80 ? 8.921 9.181 6.851 1.00 92.81 80 LYS A O 1
ATOM 654 N N . TYR A 1 81 ? 10.815 8.005 6.578 1.00 95.00 81 TYR A N 1
ATOM 655 C CA . TYR A 1 81 ? 10.327 6.812 7.263 1.00 95.00 81 TYR A CA 1
ATOM 656 C C . TYR A 1 81 ? 9.945 7.110 8.719 1.00 95.00 81 TYR A C 1
ATOM 658 O O . TYR A 1 81 ? 8.850 6.746 9.146 1.00 95.00 81 TYR A O 1
ATOM 666 N N . GLU A 1 82 ? 10.810 7.790 9.476 1.00 94.44 82 GLU A N 1
ATOM 667 C CA . GLU A 1 82 ? 10.557 8.142 10.878 1.00 94.44 82 GLU A CA 1
ATOM 668 C C . GLU A 1 82 ? 9.360 9.087 11.028 1.00 94.44 82 GLU A C 1
ATOM 670 O O . GLU A 1 82 ? 8.520 8.882 11.909 1.00 94.44 82 GLU A O 1
ATOM 675 N N . GLN A 1 83 ? 9.231 10.079 10.14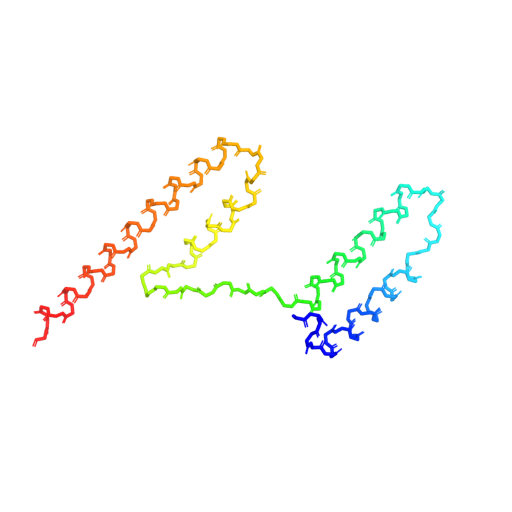4 1.00 95.00 83 GLN A N 1
ATOM 676 C CA . GLN A 1 83 ? 8.087 10.992 10.132 1.00 95.00 83 GLN A CA 1
ATOM 677 C C . GLN A 1 83 ? 6.767 10.241 9.908 1.00 95.00 83 GLN A C 1
ATOM 679 O O . GLN A 1 83 ? 5.810 10.427 10.664 1.00 95.00 83 GLN A O 1
ATOM 684 N N . ILE A 1 84 ? 6.711 9.355 8.908 1.00 95.25 84 ILE A N 1
ATOM 685 C CA . ILE A 1 84 ? 5.510 8.554 8.634 1.00 95.25 84 ILE A CA 1
ATOM 686 C C . ILE A 1 84 ? 5.258 7.566 9.779 1.00 95.25 84 ILE A C 1
ATOM 688 O O . ILE A 1 84 ? 4.115 7.365 10.183 1.00 95.25 84 ILE A O 1
ATOM 692 N N . HIS A 1 85 ? 6.307 6.977 10.356 1.00 95.50 85 HIS A N 1
ATOM 693 C CA . HIS A 1 85 ? 6.177 6.050 11.476 1.00 95.50 85 HIS A CA 1
ATOM 694 C C . HIS A 1 85 ? 5.505 6.701 12.691 1.00 95.50 85 HIS A C 1
ATOM 696 O O . HIS A 1 85 ? 4.582 6.108 13.252 1.00 95.50 85 HIS A O 1
ATOM 702 N N . LYS A 1 86 ? 5.908 7.926 13.053 1.00 96.12 86 LYS A N 1
ATOM 703 C CA . LYS A 1 86 ? 5.270 8.693 14.136 1.00 96.12 86 LYS A CA 1
ATOM 704 C C . LYS A 1 86 ? 3.786 8.937 13.855 1.00 96.12 86 LYS A C 1
ATOM 706 O O . LYS A 1 86 ? 2.956 8.648 14.711 1.00 96.12 86 LYS A O 1
ATOM 711 N N . LYS A 1 87 ? 3.443 9.360 12.633 1.00 95.75 87 LYS A N 1
ATOM 712 C CA . LYS A 1 87 ? 2.042 9.565 12.217 1.00 95.75 87 LYS A CA 1
ATOM 713 C C . LYS A 1 87 ? 1.211 8.284 12.307 1.00 95.75 87 LYS A C 1
ATOM 715 O O . LYS A 1 87 ? 0.083 8.316 12.790 1.00 95.75 87 LYS A O 1
ATOM 720 N N . VAL A 1 88 ? 1.766 7.147 11.875 1.00 94.56 88 VAL A N 1
ATOM 721 C CA . VAL A 1 88 ? 1.101 5.838 11.995 1.00 94.56 88 VAL A CA 1
ATOM 722 C C . VAL A 1 88 ? 0.816 5.513 13.461 1.00 94.56 88 VAL A C 1
ATOM 724 O O . VAL A 1 88 ? -0.295 5.103 13.779 1.00 94.56 88 VAL A O 1
ATOM 727 N N . GLN A 1 89 ? 1.793 5.694 14.355 1.00 95.75 89 GLN A N 1
ATOM 728 C CA . GLN A 1 89 ? 1.612 5.418 15.784 1.00 95.75 89 GLN A CA 1
ATOM 729 C C . GLN A 1 89 ? 0.524 6.300 16.403 1.00 95.75 89 GLN A C 1
ATOM 731 O O . GLN A 1 89 ? -0.366 5.784 17.077 1.00 95.75 89 GLN A O 1
ATOM 736 N N . GLU A 1 90 ? 0.560 7.603 16.133 1.00 96.00 90 GLU A N 1
ATOM 737 C CA . GLU A 1 90 ? -0.428 8.563 16.628 1.00 96.00 90 GLU A CA 1
ATOM 738 C C . GLU A 1 90 ? -1.848 8.196 16.175 1.00 96.00 90 GLU A C 1
ATOM 740 O O . GLU A 1 90 ? -2.753 8.051 16.999 1.00 96.00 90 GLU A O 1
ATOM 745 N N . LYS A 1 91 ? -2.034 7.935 14.875 1.00 94.88 91 LYS A N 1
ATOM 746 C CA . LYS A 1 91 ? -3.335 7.547 14.313 1.00 94.88 91 LYS A CA 1
ATOM 747 C C . LYS A 1 91 ? -3.839 6.212 14.856 1.00 94.88 91 LYS A C 1
ATOM 749 O O . LYS A 1 91 ? -5.035 6.087 15.125 1.00 94.88 91 LYS A O 1
ATOM 754 N N . CYS A 1 92 ? -2.951 5.235 15.044 1.00 94.19 92 CYS A N 1
ATOM 755 C CA . CYS A 1 92 ? -3.286 3.961 15.681 1.00 94.19 92 CYS A CA 1
ATOM 756 C C . CYS A 1 92 ? -3.777 4.159 17.116 1.00 94.19 92 CYS A C 1
ATOM 758 O O . CYS A 1 92 ? -4.815 3.606 17.472 1.00 94.19 92 CYS A O 1
ATOM 760 N N . ASN A 1 93 ? -3.058 4.946 17.921 1.00 94.94 93 ASN A N 1
ATOM 761 C CA . ASN A 1 93 ? -3.421 5.199 19.314 1.00 94.94 93 ASN A CA 1
ATOM 762 C C . ASN A 1 93 ? -4.786 5.883 19.405 1.00 94.94 93 ASN A C 1
ATOM 764 O O . ASN A 1 93 ? -5.673 5.370 20.080 1.00 94.94 93 ASN A O 1
ATOM 768 N N . MET A 1 94 ? -4.984 6.957 18.637 1.00 94.81 94 MET A N 1
ATOM 769 C CA . MET A 1 94 ? -6.242 7.700 18.604 1.00 94.81 94 MET A CA 1
ATOM 770 C C . MET A 1 94 ? -7.417 6.828 18.142 1.00 94.81 94 MET A C 1
ATOM 772 O O . MET A 1 94 ? -8.467 6.810 18.777 1.00 94.81 94 MET A O 1
ATOM 776 N N . SER A 1 95 ? -7.255 6.063 17.057 1.00 94.62 95 SER A N 1
ATOM 777 C CA . SER A 1 95 ? -8.349 5.224 16.540 1.00 94.62 95 SER A CA 1
ATOM 778 C C . SER A 1 95 ? -8.694 4.086 17.502 1.00 94.62 95 SER A C 1
ATOM 780 O O . SER A 1 95 ? -9.865 3.751 17.678 1.00 94.62 95 SER A O 1
ATOM 782 N N . LYS A 1 96 ? -7.685 3.511 18.165 1.00 94.50 96 LYS A N 1
ATOM 783 C CA . LYS A 1 96 ? -7.883 2.479 19.183 1.00 94.50 96 LYS A CA 1
ATOM 784 C C . LYS A 1 96 ? -8.584 3.031 20.423 1.00 94.50 96 LYS A C 1
ATOM 786 O O . LYS A 1 96 ? -9.494 2.379 20.924 1.00 94.50 96 LYS A O 1
ATOM 791 N N . GLU A 1 97 ? -8.186 4.208 20.898 1.00 94.81 97 GLU A N 1
ATOM 792 C CA . GLU A 1 97 ? -8.819 4.883 22.034 1.00 94.81 97 GLU A CA 1
ATOM 793 C C . GLU A 1 97 ? -10.277 5.242 21.733 1.00 94.81 97 GLU A C 1
ATOM 795 O O . GLU A 1 97 ? -11.160 4.891 22.511 1.00 94.81 97 GLU A O 1
ATOM 800 N N . ASN A 1 98 ? -10.550 5.836 20.568 1.00 94.38 98 ASN A N 1
ATOM 801 C CA . ASN A 1 98 ? -11.912 6.146 20.130 1.00 94.38 98 ASN A CA 1
ATOM 802 C C . ASN A 1 98 ? -12.794 4.898 20.110 1.00 94.38 98 ASN A C 1
ATOM 804 O O . ASN A 1 98 ? -13.891 4.914 20.660 1.00 94.38 98 ASN A O 1
ATOM 808 N N . TRP A 1 99 ? -12.290 3.799 19.547 1.00 95.06 99 TRP A N 1
ATOM 809 C CA . TRP A 1 99 ? -13.026 2.542 19.504 1.00 95.06 99 TRP A CA 1
ATOM 810 C C . TRP A 1 99 ? -13.312 1.979 20.903 1.00 95.06 99 TRP A C 1
ATOM 812 O O . TRP A 1 99 ? -14.425 1.532 21.164 1.00 95.06 99 TRP A O 1
ATOM 822 N N . ILE A 1 100 ? -12.336 2.014 21.819 1.00 94.06 100 ILE A N 1
ATOM 823 C CA . ILE A 1 100 ? -12.544 1.584 23.212 1.00 94.06 100 ILE A CA 1
ATOM 824 C C . ILE A 1 100 ? -13.609 2.461 23.879 1.00 94.06 100 ILE A C 1
ATOM 826 O O . ILE A 1 100 ? -14.542 1.931 24.475 1.00 94.06 100 ILE A O 1
ATOM 830 N N . ASN A 1 101 ? -13.510 3.782 23.733 1.00 94.12 101 ASN A N 1
ATOM 831 C CA . ASN A 1 101 ? -14.445 4.733 24.327 1.00 94.12 101 ASN A CA 1
ATOM 832 C C . ASN A 1 101 ? -15.871 4.566 23.784 1.00 94.12 101 ASN A C 1
ATOM 834 O O . ASN A 1 101 ? -16.830 4.635 24.550 1.00 94.12 101 ASN A O 1
ATOM 838 N N . GLU A 1 102 ? -16.028 4.317 22.484 1.00 93.38 102 GLU A N 1
ATOM 839 C CA . GLU A 1 102 ? -17.322 3.978 21.883 1.00 93.38 102 GLU A CA 1
ATOM 840 C C . GLU A 1 102 ? -17.897 2.695 22.486 1.00 93.38 102 GLU A C 1
ATOM 842 O O . GLU A 1 102 ? -19.065 2.670 22.867 1.00 93.38 102 GLU A O 1
ATOM 847 N N . LYS A 1 103 ? -17.076 1.651 22.655 1.00 92.94 103 LYS A N 1
ATOM 848 C CA . LYS A 1 103 ? -17.524 0.399 23.280 1.00 92.94 103 LYS A CA 1
ATOM 849 C C . LYS A 1 103 ? -17.886 0.547 24.750 1.00 92.94 103 LYS A C 1
ATOM 851 O O . LYS A 1 103 ? -18.869 -0.055 25.167 1.00 92.94 103 LYS A O 1
ATOM 856 N N . CYS A 1 104 ? -17.171 1.364 25.515 1.00 93.06 104 CYS A N 1
ATOM 857 C CA . CYS A 1 104 ? -17.562 1.670 26.891 1.00 93.06 104 CYS A CA 1
ATOM 858 C C . CYS A 1 104 ? -18.925 2.373 26.938 1.00 93.06 104 CYS A C 1
ATOM 860 O O . CYS A 1 104 ? -19.800 1.941 27.680 1.00 93.06 104 CYS A O 1
ATOM 862 N N . LYS A 1 105 ? -19.147 3.384 26.085 1.00 93.19 105 LYS A N 1
ATOM 863 C CA . LYS A 1 105 ? -20.434 4.096 26.006 1.00 93.19 105 LYS A CA 1
ATOM 864 C C . LYS A 1 105 ? -21.593 3.179 25.623 1.00 93.19 105 LYS A C 1
ATOM 866 O O . LYS A 1 105 ? -22.669 3.306 26.192 1.00 93.19 105 LYS A O 1
ATOM 871 N N . GLU A 1 106 ? -21.382 2.267 24.673 1.00 92.12 106 GLU A N 1
ATOM 872 C CA . GLU A 1 106 ? -22.394 1.273 24.292 1.00 92.12 106 GLU A CA 1
ATOM 873 C C . GLU A 1 106 ? -22.797 0.382 25.479 1.00 92.12 106 GLU A C 1
ATOM 875 O O . GLU A 1 106 ? -23.972 0.059 25.614 1.00 92.12 106 GLU A O 1
ATOM 880 N N . ILE A 1 107 ? -21.841 0.001 26.335 1.00 90.06 107 ILE A N 1
ATOM 881 C CA . ILE A 1 107 ? -22.090 -0.825 27.528 1.00 90.06 107 ILE A CA 1
ATOM 882 C C . ILE A 1 107 ? -22.789 -0.016 28.625 1.00 90.06 107 ILE A C 1
ATOM 884 O O . ILE A 1 107 ? -23.706 -0.519 29.257 1.00 90.06 107 ILE A O 1
ATOM 888 N N . GLU A 1 108 ? -22.375 1.230 28.857 1.00 84.69 108 GLU A N 1
ATOM 889 C CA . GLU A 1 108 ? -22.971 2.106 29.879 1.00 84.69 108 GLU A CA 1
ATOM 890 C C . GLU A 1 108 ? -24.423 2.506 29.566 1.00 84.69 108 GLU A C 1
ATOM 892 O O . GLU A 1 108 ? -25.156 2.918 30.462 1.00 84.69 108 GLU A O 1
ATOM 897 N N . GLN A 1 109 ? -24.830 2.418 28.297 1.00 80.31 109 GLN A N 1
ATOM 898 C CA . GLN A 1 109 ? -26.180 2.742 27.825 1.00 80.31 109 GLN A CA 1
ATOM 899 C C . GLN A 1 109 ? -27.102 1.513 27.692 1.00 80.31 109 GLN A C 1
ATOM 901 O O . GLN A 1 109 ? -28.248 1.677 27.266 1.00 80.31 109 GLN A O 1
ATOM 906 N N . GLN A 1 110 ? -26.619 0.310 28.031 1.00 58.81 110 GLN A N 1
ATOM 907 C CA . GLN A 1 110 ? -27.404 -0.933 28.124 1.00 58.81 110 GLN A CA 1
ATOM 908 C C . GLN A 1 110 ? -27.904 -1.176 29.548 1.00 58.81 110 GLN A C 1
ATOM 910 O O . GLN A 1 110 ? -29.067 -1.626 29.665 1.00 58.81 110 GLN A O 1
#

pLDDT: mean 85.13, std 9.33, range [55.5, 96.12]

Mean predicted aligned error: 10.1 Å

Solvent-accessible surface area (backbone atoms only — not comparable to full-atom values): 6276 Å² total; per-residue (Å²): 100,73,94,72,34,67,68,51,40,54,52,30,51,53,44,32,49,54,44,48,71,68,54,63,91,58,94,44,70,67,58,43,50,52,52,51,51,48,34,48,52,50,29,43,65,74,53,49,78,80,80,75,81,72,67,90,46,96,48,52,49,71,68,50,54,50,43,54,51,53,35,63,70,30,71,91,39,68,69,61,24,53,57,38,47,52,52,38,52,53,52,49,50,51,36,43,50,51,47,51,52,51,54,51,52,58,60,77,74,106

Sequence (110 aa):
MLKTNQTIREKYQILVQNKFEALGDAEEVEQQWENFKSAIIEAASEVIPKVKRKAQQKWMTDEILNLMEERGCANGNKEKYEQIHKKVQEKCNMSKENWINEKCKEIEQQ

Nearest PDB structures (foldseek):
  3zqg-assembly1_A  TM=2.101E-01  e=7.307E+00  Escherichia coli

Organism: NCBI:txid259542